Protein AF-A0A7X4EHS6-F1 (afdb_monomer)

Secondary structure (DSSP, 8-state):
-HHHHHHHHHHSTTHIIIIIHHHHHHTS---GGG--HHHHHHHHHHHHT-GGGHHHHHHHHTTT-------HHHHHHHHHHHHH-HHHHHHHHHHHS-S-TT-PPTTHHHHHHHHHHH-GGGGG-HHHHHHHHHHTT-

Sequence (138 aa):
MIWFLGRVGAESDDGWRKFVIPFIREAWPNERRYRTIGTNGAWLWLLCDTGDAFPDVLNAVRKHLGAIDGHRALLDRMKPLGKRFPRQTLDLLDRVVPDEVGVVPYGLSTVLDLLIEVEPALTGDIRYSRLHRLAARE

Structure (mmCIF, N/CA/C/O backbone):
data_AF-A0A7X4EHS6-F1
#
_entry.id   AF-A0A7X4EHS6-F1
#
loop_
_atom_site.group_PDB
_atom_site.id
_atom_site.type_symbol
_atom_site.label_atom_id
_atom_site.label_alt_id
_atom_site.label_comp_id
_atom_site.label_asym_id
_atom_site.label_entity_id
_atom_site.label_seq_id
_atom_site.pdbx_PDB_ins_code
_atom_site.Cartn_x
_atom_site.Cartn_y
_atom_site.Cartn_z
_atom_site.occupancy
_atom_site.B_iso_or_equiv
_atom_site.auth_seq_id
_atom_site.auth_comp_id
_atom_site.auth_asym_id
_atom_site.auth_atom_id
_atom_site.pdbx_PDB_model_num
ATOM 1 N N . MET A 1 1 ? 19.592 2.943 -0.286 1.00 56.09 1 MET A N 1
ATOM 2 C CA . MET A 1 1 ? 19.787 1.575 -0.818 1.00 56.09 1 MET A CA 1
ATOM 3 C C . MET A 1 1 ? 18.547 1.058 -1.551 1.00 56.09 1 MET A C 1
ATOM 5 O O . MET A 1 1 ? 18.687 0.690 -2.704 1.00 56.09 1 MET A O 1
ATOM 9 N N . ILE A 1 2 ? 17.336 1.123 -0.977 1.00 61.19 2 ILE A N 1
ATOM 10 C CA . ILE A 1 2 ? 16.088 0.713 -1.671 1.00 61.19 2 ILE A CA 1
ATOM 11 C C . ILE A 1 2 ? 15.786 1.551 -2.929 1.00 61.19 2 ILE A C 1
ATOM 13 O O . ILE A 1 2 ? 15.296 1.018 -3.915 1.00 61.19 2 ILE A O 1
ATOM 17 N N . TRP A 1 3 ? 16.164 2.832 -2.946 1.00 63.16 3 TRP A N 1
ATOM 18 C CA . TRP A 1 3 ? 15.954 3.722 -4.100 1.00 63.16 3 TRP A CA 1
ATOM 19 C C . TRP A 1 3 ? 16.618 3.225 -5.405 1.00 63.16 3 TRP A C 1
ATOM 21 O O . TRP A 1 3 ? 16.120 3.490 -6.493 1.00 63.16 3 TRP A O 1
ATOM 31 N N . PHE A 1 4 ? 17.702 2.440 -5.311 1.00 70.31 4 PHE A N 1
ATOM 32 C CA . PHE A 1 4 ? 18.337 1.807 -6.477 1.00 70.31 4 PHE A CA 1
ATOM 33 C C . PHE A 1 4 ? 17.438 0.743 -7.125 1.00 70.31 4 PHE A C 1
ATOM 35 O O . PHE A 1 4 ? 17.420 0.630 -8.345 1.00 70.31 4 PHE A O 1
ATOM 42 N N . LEU A 1 5 ? 16.641 0.013 -6.335 1.00 71.44 5 LEU A N 1
ATOM 43 C CA . LEU A 1 5 ? 15.685 -0.963 -6.867 1.00 71.44 5 LEU A CA 1
ATOM 44 C C . LEU A 1 5 ? 14.587 -0.277 -7.683 1.00 71.44 5 LEU A C 1
ATOM 46 O O . LEU A 1 5 ? 14.171 -0.820 -8.699 1.00 71.44 5 LEU A O 1
ATOM 50 N N . GLY A 1 6 ? 14.168 0.926 -7.274 1.00 68.38 6 GLY A N 1
ATOM 51 C CA . GLY A 1 6 ? 13.193 1.722 -8.024 1.00 68.38 6 GLY A CA 1
ATOM 52 C C . GLY A 1 6 ? 13.723 2.115 -9.394 1.00 68.38 6 GLY A C 1
ATOM 53 O O . GLY A 1 6 ? 13.037 1.971 -10.399 1.00 68.38 6 GLY A O 1
ATOM 54 N N . ARG A 1 7 ? 14.999 2.504 -9.440 1.00 73.88 7 ARG A N 1
ATOM 55 C CA . ARG A 1 7 ? 15.696 2.813 -10.684 1.00 73.88 7 ARG A CA 1
ATOM 56 C C . ARG A 1 7 ? 15.839 1.589 -11.596 1.00 73.88 7 ARG A C 1
ATOM 58 O O . ARG A 1 7 ? 15.472 1.672 -12.758 1.00 73.88 7 ARG A O 1
ATOM 65 N N . VAL A 1 8 ? 16.299 0.450 -11.072 1.00 73.94 8 VAL A N 1
ATOM 66 C CA . VAL A 1 8 ? 16.458 -0.796 -11.852 1.00 73.94 8 VAL A CA 1
ATOM 67 C C . VAL A 1 8 ? 15.115 -1.324 -12.363 1.00 73.94 8 VAL A C 1
ATOM 69 O O . VAL A 1 8 ? 15.024 -1.789 -13.497 1.00 73.94 8 VAL A O 1
ATOM 72 N N . GLY A 1 9 ? 14.069 -1.241 -11.540 1.00 73.75 9 GLY A N 1
ATOM 73 C CA . GLY A 1 9 ? 12.718 -1.634 -11.925 1.00 73.75 9 GLY A CA 1
ATOM 74 C C . GLY A 1 9 ? 12.135 -0.755 -13.032 1.00 73.75 9 GLY A C 1
ATOM 75 O O . GLY A 1 9 ? 11.485 -1.279 -13.931 1.00 73.75 9 GLY A O 1
ATOM 76 N N . ALA A 1 10 ? 12.399 0.555 -12.987 1.00 74.38 10 ALA A N 1
ATOM 77 C CA . ALA A 1 10 ? 11.883 1.526 -13.951 1.00 74.38 10 ALA A CA 1
ATOM 78 C C . ALA A 1 10 ? 12.707 1.640 -15.251 1.00 74.38 10 ALA A C 1
ATOM 80 O O . ALA A 1 10 ? 12.138 1.950 -16.292 1.00 74.38 10 ALA A O 1
ATOM 81 N N . GLU A 1 11 ? 14.026 1.412 -15.217 1.00 71.94 11 GLU A N 1
ATOM 82 C CA . GLU A 1 11 ? 14.911 1.565 -16.389 1.00 71.94 11 GLU A CA 1
ATOM 83 C C . GLU A 1 11 ? 14.877 0.362 -17.352 1.00 71.94 11 GLU A C 1
ATOM 85 O O . GLU A 1 11 ? 15.315 0.488 -18.493 1.00 71.94 11 GLU A O 1
ATOM 90 N N . SER A 1 12 ? 14.389 -0.807 -16.921 1.00 65.56 12 SER A N 1
ATOM 91 C CA . SER A 1 12 ? 14.405 -2.042 -17.721 1.00 65.56 12 SER A CA 1
ATOM 92 C C . SER A 1 12 ? 13.003 -2.572 -18.011 1.00 65.56 12 SER A C 1
ATOM 94 O O . SER A 1 12 ? 12.158 -2.624 -17.118 1.00 65.56 12 SER A O 1
ATOM 96 N N . ASP A 1 13 ? 12.779 -3.056 -19.236 1.00 67.06 13 ASP A N 1
ATOM 97 C CA . ASP A 1 13 ? 11.539 -3.743 -19.610 1.00 67.06 13 ASP A CA 1
ATOM 98 C C . ASP A 1 13 ? 11.352 -5.013 -18.756 1.00 67.06 13 ASP A C 1
ATOM 100 O O . ASP A 1 13 ? 12.193 -5.925 -18.753 1.00 67.06 13 ASP A O 1
ATOM 104 N N . ASP A 1 14 ? 10.269 -5.038 -17.973 1.00 71.94 14 ASP A N 1
ATOM 105 C CA . ASP A 1 14 ? 9.979 -6.064 -16.960 1.00 71.94 14 ASP A CA 1
ATOM 106 C C . ASP A 1 14 ? 11.035 -6.155 -15.829 1.00 71.94 14 ASP A C 1
ATOM 108 O O . ASP A 1 14 ? 11.186 -7.179 -15.153 1.00 71.94 14 ASP A O 1
ATOM 112 N N . GLY A 1 15 ? 11.779 -5.067 -15.586 1.00 76.38 15 GLY A N 1
ATOM 113 C CA . GLY A 1 15 ? 12.866 -5.019 -14.603 1.00 76.38 15 GLY A CA 1
ATOM 114 C C . GLY A 1 15 ? 12.418 -5.337 -13.174 1.00 76.38 15 GLY A C 1
ATOM 115 O O . GLY A 1 15 ? 13.143 -5.977 -12.405 1.00 76.38 15 GLY A O 1
ATOM 116 N N . TRP A 1 16 ? 11.179 -4.975 -12.838 1.00 78.25 16 TRP A N 1
ATOM 117 C CA . TRP A 1 16 ? 10.550 -5.325 -11.567 1.00 78.25 16 TRP A CA 1
ATOM 118 C C . TRP A 1 16 ? 10.473 -6.838 -11.348 1.00 78.25 16 TRP A C 1
ATOM 120 O O . TRP A 1 16 ? 10.875 -7.327 -10.290 1.00 78.25 16 TRP A O 1
ATOM 130 N N . ARG A 1 17 ? 10.007 -7.598 -12.345 1.00 77.44 17 ARG A N 1
ATOM 131 C CA . ARG A 1 17 ? 9.851 -9.053 -12.223 1.00 77.44 17 ARG A CA 1
ATOM 132 C C . ARG A 1 17 ? 11.163 -9.804 -12.395 1.00 77.44 17 ARG A C 1
ATOM 134 O O . ARG A 1 17 ? 11.362 -10.810 -11.721 1.00 77.44 17 ARG A O 1
ATOM 141 N N . LYS A 1 18 ? 12.063 -9.312 -13.250 1.00 78.50 18 LYS A N 1
ATOM 142 C CA . LYS A 1 18 ? 13.332 -9.988 -13.568 1.00 78.50 18 LYS A CA 1
ATOM 143 C C . LYS A 1 18 ? 14.443 -9.744 -12.556 1.00 78.50 18 LYS A C 1
ATOM 145 O O . LYS A 1 18 ? 15.249 -10.639 -12.329 1.00 78.50 18 LYS A O 1
ATOM 150 N N . PHE A 1 19 ? 14.503 -8.557 -11.955 1.00 77.44 19 PHE A N 1
ATOM 151 C CA . PHE A 1 19 ? 15.626 -8.177 -11.093 1.00 77.44 19 PHE A CA 1
ATOM 152 C C . PHE A 1 19 ? 15.180 -7.863 -9.671 1.00 77.44 19 PHE A C 1
ATOM 154 O O . PHE A 1 19 ? 15.753 -8.384 -8.716 1.00 77.44 19 PHE A O 1
ATOM 161 N N . VAL A 1 20 ? 14.132 -7.050 -9.514 1.00 77.50 20 VAL A N 1
ATOM 162 C CA . VAL A 1 20 ? 13.731 -6.555 -8.190 1.00 77.50 20 VAL A CA 1
ATOM 163 C C . VAL A 1 20 ? 13.095 -7.663 -7.347 1.00 77.50 20 VAL A C 1
ATOM 165 O O . VAL A 1 20 ? 13.525 -7.889 -6.216 1.00 77.50 20 VAL A O 1
ATOM 168 N N . ILE A 1 21 ? 12.120 -8.402 -7.884 1.00 79.44 21 ILE A N 1
ATOM 169 C CA . ILE A 1 21 ? 11.443 -9.485 -7.152 1.00 79.44 21 ILE A CA 1
ATOM 170 C C . ILE A 1 21 ? 12.411 -10.612 -6.742 1.00 79.44 21 ILE A C 1
ATOM 172 O O . I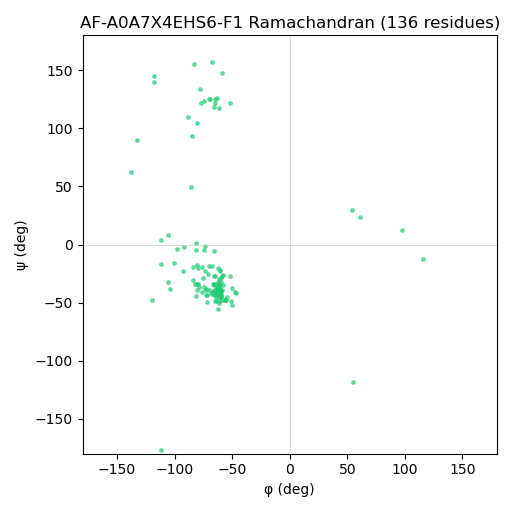LE A 1 21 ? 12.410 -10.961 -5.557 1.00 79.44 21 ILE A O 1
ATOM 176 N N . PRO A 1 22 ? 13.249 -11.178 -7.636 1.00 81.44 22 PRO A N 1
ATOM 177 C CA . PRO A 1 22 ? 14.199 -12.224 -7.258 1.00 81.44 22 PRO A CA 1
ATOM 178 C C . PRO A 1 22 ? 15.177 -11.745 -6.189 1.00 81.44 22 PRO A C 1
ATOM 180 O O . PRO A 1 22 ? 15.358 -12.421 -5.180 1.00 81.44 22 PRO A O 1
ATOM 183 N N . PHE A 1 23 ? 15.702 -10.523 -6.320 1.00 79.12 23 PHE A N 1
ATOM 184 C CA . PHE A 1 23 ? 16.597 -9.943 -5.322 1.00 79.12 23 PHE A CA 1
ATOM 185 C C . PHE A 1 23 ? 15.938 -9.818 -3.938 1.00 79.12 23 PHE A C 1
ATOM 187 O O . PHE A 1 23 ? 16.536 -10.200 -2.932 1.00 79.12 23 PHE A O 1
ATOM 194 N N . ILE A 1 24 ? 14.686 -9.350 -3.871 1.00 76.75 24 ILE A N 1
ATOM 195 C CA . ILE A 1 24 ? 13.927 -9.265 -2.610 1.00 76.75 24 ILE A CA 1
ATOM 196 C C . ILE A 1 24 ? 13.714 -10.655 -1.996 1.00 76.75 24 ILE A C 1
ATOM 198 O O . ILE A 1 24 ? 13.747 -10.828 -0.775 1.00 76.75 24 ILE A O 1
ATOM 202 N N . ARG A 1 25 ? 13.469 -11.667 -2.832 1.00 74.19 25 ARG A N 1
ATOM 203 C CA . ARG A 1 25 ? 13.191 -13.026 -2.361 1.00 74.19 25 ARG A CA 1
ATOM 204 C C . ARG A 1 25 ? 14.446 -13.754 -1.892 1.00 74.19 25 ARG A C 1
ATOM 206 O O . ARG A 1 25 ? 14.358 -14.429 -0.867 1.00 74.19 25 ARG A O 1
ATOM 213 N N . GLU A 1 26 ? 15.551 -13.607 -2.614 1.00 71.25 26 GLU A N 1
ATOM 214 C CA . GLU A 1 26 ? 16.753 -14.439 -2.483 1.00 71.25 26 GLU A CA 1
ATOM 215 C C . GLU A 1 26 ? 17.896 -13.749 -1.734 1.00 71.25 26 GLU A C 1
ATOM 217 O O . GLU A 1 26 ? 18.586 -14.393 -0.949 1.00 71.25 26 GLU A O 1
ATOM 222 N N . ALA A 1 27 ? 18.093 -12.447 -1.949 1.00 67.19 27 ALA A N 1
ATOM 223 C CA . ALA A 1 27 ? 19.283 -11.731 -1.490 1.00 67.19 27 ALA A CA 1
ATOM 224 C C . ALA A 1 27 ? 19.001 -10.706 -0.381 1.00 67.19 27 ALA A C 1
ATOM 226 O O . ALA A 1 27 ? 19.934 -10.267 0.296 1.00 67.19 27 ALA A O 1
ATOM 227 N N . TRP A 1 28 ? 17.741 -10.302 -0.173 1.00 69.00 28 TRP A N 1
ATOM 228 C CA . TRP A 1 28 ? 17.437 -9.291 0.838 1.00 69.00 28 TRP A CA 1
ATOM 229 C C . TRP A 1 28 ? 17.632 -9.838 2.262 1.00 69.00 28 TRP A C 1
ATOM 23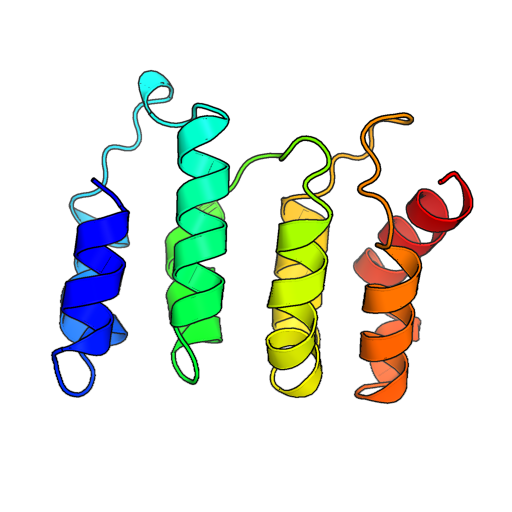1 O O . TRP A 1 28 ? 17.016 -10.846 2.628 1.00 69.00 28 TRP A O 1
ATOM 241 N N . PRO A 1 29 ? 18.447 -9.180 3.109 1.00 61.38 29 PRO A N 1
ATOM 242 C CA . PRO A 1 29 ? 18.750 -9.682 4.441 1.00 61.38 29 PRO A CA 1
ATOM 243 C C . PRO A 1 29 ? 17.491 -9.709 5.319 1.00 61.38 29 PRO A C 1
ATOM 245 O O . PRO A 1 29 ? 16.819 -8.700 5.535 1.00 61.38 29 PRO A O 1
ATOM 248 N N . ASN A 1 30 ? 17.187 -10.884 5.878 1.00 57.28 30 ASN A N 1
ATOM 249 C CA . ASN A 1 30 ? 16.062 -11.095 6.802 1.00 57.28 30 ASN A CA 1
ATOM 250 C C . ASN A 1 30 ? 16.303 -10.523 8.210 1.00 57.28 30 ASN A C 1
ATOM 252 O O . ASN A 1 30 ? 15.408 -10.576 9.063 1.00 57.28 30 ASN A O 1
ATOM 256 N N . GLU A 1 31 ? 17.501 -10.000 8.466 1.00 55.22 31 GLU A N 1
ATOM 257 C CA . GLU A 1 31 ? 17.944 -9.542 9.777 1.00 55.22 31 GLU A CA 1
ATOM 258 C C . GLU A 1 31 ? 17.093 -8.378 10.284 1.00 55.22 31 GLU A C 1
ATOM 260 O O . GLU A 1 31 ? 16.955 -7.335 9.641 1.00 55.22 31 GLU A O 1
ATOM 265 N N . ARG A 1 32 ? 16.546 -8.547 11.496 1.00 51.66 32 ARG A N 1
ATOM 266 C CA . ARG A 1 32 ? 15.687 -7.562 12.174 1.00 51.66 32 ARG A CA 1
ATOM 267 C C . ARG A 1 32 ? 16.310 -6.161 12.246 1.00 51.66 32 ARG A C 1
ATOM 269 O O . ARG A 1 32 ? 15.562 -5.193 12.235 1.00 51.66 32 ARG A O 1
ATOM 276 N N . ARG A 1 33 ? 17.647 -6.042 12.235 1.00 51.62 33 ARG A N 1
ATOM 277 C CA . ARG A 1 33 ? 18.373 -4.757 12.247 1.00 51.62 33 ARG A CA 1
ATOM 278 C C . ARG A 1 33 ? 18.074 -3.848 11.049 1.00 51.62 33 ARG A C 1
ATOM 280 O O . ARG A 1 33 ? 18.250 -2.643 11.163 1.00 51.62 33 ARG A O 1
ATOM 287 N N . TYR A 1 34 ? 17.614 -4.406 9.926 1.00 51.38 34 TYR A N 1
ATOM 288 C CA . TYR A 1 34 ? 17.229 -3.635 8.739 1.00 51.38 34 TYR A CA 1
ATOM 289 C C . TYR A 1 34 ? 15.717 -3.391 8.645 1.00 51.38 34 TYR A C 1
ATOM 291 O O . TYR A 1 34 ? 15.277 -2.649 7.775 1.00 51.38 34 TYR A O 1
ATOM 299 N N . ARG A 1 35 ? 14.903 -3.938 9.559 1.00 53.12 35 ARG A N 1
ATOM 300 C CA . ARG A 1 35 ? 13.469 -3.610 9.691 1.00 53.12 35 ARG A CA 1
ATOM 301 C C . ARG A 1 35 ? 13.275 -2.373 10.568 1.00 53.12 35 ARG A C 1
ATOM 303 O O . ARG A 1 35 ? 12.521 -2.389 11.535 1.00 53.12 35 ARG A O 1
ATOM 310 N N . THR A 1 36 ? 14.019 -1.318 10.274 1.00 56.62 36 THR A N 1
ATOM 311 C CA . THR A 1 36 ? 13.852 -0.014 10.916 1.00 56.62 36 THR A CA 1
ATOM 312 C C . THR A 1 36 ? 12.729 0.766 10.231 1.00 56.62 36 THR A C 1
ATOM 314 O O . THR A 1 36 ? 12.452 0.555 9.049 1.00 56.62 36 THR A O 1
ATOM 317 N N . ILE A 1 37 ? 12.106 1.701 10.956 1.00 51.78 37 ILE A N 1
ATOM 318 C CA . ILE A 1 37 ? 11.022 2.575 10.463 1.00 51.78 37 ILE A CA 1
ATOM 319 C C . ILE A 1 37 ? 11.402 3.260 9.133 1.00 51.78 37 ILE A C 1
ATOM 321 O O . ILE A 1 37 ? 10.593 3.325 8.207 1.00 51.78 37 ILE A O 1
ATOM 325 N N . GLY A 1 38 ? 12.670 3.667 8.975 1.00 56.06 38 GLY A N 1
ATOM 326 C CA . GLY A 1 38 ? 13.182 4.263 7.732 1.00 56.06 38 GLY A CA 1
AT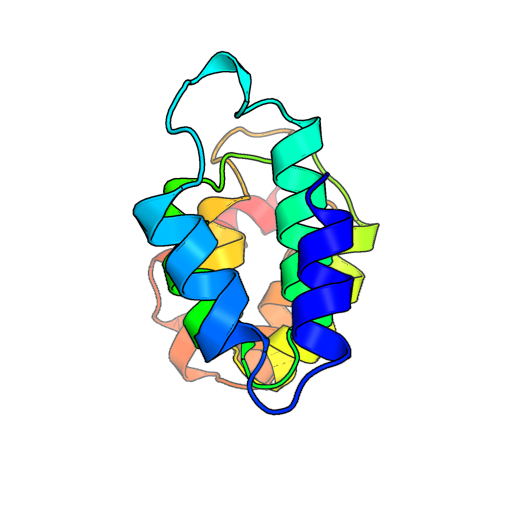OM 327 C C . GLY A 1 38 ? 13.188 3.318 6.519 1.00 56.06 38 GLY A C 1
ATOM 328 O O . GLY A 1 38 ? 13.057 3.767 5.382 1.00 56.06 38 GLY A O 1
ATOM 329 N N . THR A 1 39 ? 13.282 2.006 6.741 1.00 64.25 39 THR A N 1
ATOM 330 C CA . THR A 1 39 ? 13.258 0.996 5.673 1.00 64.25 39 THR A CA 1
ATOM 331 C C . THR A 1 39 ? 11.823 0.712 5.215 1.00 64.25 39 THR A C 1
ATOM 333 O O . THR A 1 39 ? 11.597 0.532 4.020 1.00 64.25 39 THR A O 1
ATOM 336 N N . ASN A 1 40 ? 10.836 0.767 6.121 1.00 68.88 40 ASN A N 1
ATOM 337 C CA . ASN A 1 40 ? 9.414 0.636 5.765 1.00 68.88 40 ASN A CA 1
ATOM 338 C C . ASN A 1 40 ? 8.936 1.775 4.864 1.00 68.88 40 ASN A C 1
ATOM 340 O O . ASN A 1 40 ? 8.295 1.516 3.849 1.00 68.88 40 ASN A O 1
ATOM 344 N N . GLY A 1 41 ? 9.290 3.024 5.189 1.00 71.00 41 GLY A N 1
ATOM 345 C CA . GLY A 1 41 ? 8.963 4.164 4.331 1.00 71.00 41 GLY A CA 1
ATOM 346 C C . GLY A 1 41 ? 9.505 3.970 2.913 1.00 71.00 41 GLY A C 1
ATOM 347 O O . GLY A 1 41 ? 8.762 4.085 1.942 1.00 71.00 41 GLY A O 1
ATOM 348 N N . ALA A 1 42 ? 10.773 3.578 2.780 1.00 75.00 42 ALA A N 1
ATOM 349 C CA . ALA A 1 42 ? 11.395 3.366 1.476 1.00 75.00 42 ALA A CA 1
ATOM 350 C C . ALA A 1 42 ? 10.729 2.252 0.642 1.00 75.00 42 ALA A C 1
ATOM 352 O O . ALA A 1 42 ? 10.619 2.402 -0.574 1.00 75.00 42 ALA A O 1
ATOM 353 N N . TRP A 1 43 ? 10.244 1.170 1.264 1.00 77.94 43 TRP A N 1
ATOM 354 C CA . TRP A 1 43 ? 9.466 0.136 0.566 1.00 77.94 43 TRP A CA 1
ATOM 355 C C . TRP A 1 43 ? 8.152 0.661 -0.000 1.00 77.94 43 TRP A C 1
ATOM 357 O O . TRP A 1 43 ? 7.750 0.284 -1.095 1.00 77.94 43 TRP A O 1
ATOM 367 N N . LEU A 1 44 ? 7.479 1.534 0.735 1.00 78.31 44 LEU A N 1
ATOM 368 C CA . LEU A 1 44 ? 6.189 2.068 0.317 1.00 78.31 44 LEU A CA 1
ATOM 369 C C . LEU A 1 44 ? 6.342 3.096 -0.797 1.00 78.31 44 LEU A C 1
ATOM 371 O O . LEU A 1 44 ? 5.552 3.100 -1.736 1.00 78.31 44 LEU A O 1
ATOM 375 N N . TRP A 1 45 ? 7.403 3.901 -0.736 1.00 78.69 45 TRP A N 1
ATOM 376 C CA . TRP A 1 45 ? 7.809 4.757 -1.847 1.00 78.69 45 TRP A CA 1
ATOM 377 C C . TRP A 1 45 ? 8.132 3.938 -3.099 1.00 78.69 45 TRP A C 1
ATOM 379 O O . TRP A 1 45 ? 7.612 4.249 -4.164 1.00 78.69 45 TRP A O 1
ATOM 389 N N . LEU A 1 46 ? 8.890 2.844 -2.955 1.00 82.25 46 LEU A N 1
ATOM 390 C CA . LEU A 1 46 ? 9.163 1.913 -4.052 1.00 82.25 46 LEU A CA 1
ATOM 391 C C . LEU A 1 46 ? 7.865 1.371 -4.664 1.00 82.25 46 LEU A C 1
ATOM 393 O O . LEU A 1 46 ? 7.707 1.393 -5.877 1.00 82.25 46 LEU A O 1
ATOM 397 N N . LEU A 1 47 ? 6.927 0.914 -3.830 1.00 83.50 47 LEU A N 1
ATOM 398 C CA . LEU A 1 47 ? 5.640 0.381 -4.278 1.00 83.50 47 LEU A CA 1
ATOM 399 C C . LEU A 1 47 ? 4.807 1.425 -5.032 1.00 83.50 47 LEU A C 1
ATOM 401 O O . LEU A 1 47 ? 4.175 1.078 -6.026 1.00 83.50 47 LEU A O 1
ATOM 405 N N . CYS A 1 48 ? 4.843 2.695 -4.629 1.00 80.31 48 CYS A N 1
ATOM 406 C CA . CYS A 1 48 ? 4.172 3.769 -5.370 1.00 80.31 48 CYS A CA 1
ATOM 407 C C . CYS A 1 48 ? 4.718 3.936 -6.799 1.00 80.31 48 CYS A C 1
ATOM 409 O O . CYS A 1 48 ? 3.956 4.292 -7.695 1.00 80.31 48 CYS A O 1
ATOM 411 N N . ASP A 1 49 ? 5.994 3.614 -7.024 1.00 81.00 49 ASP A N 1
ATOM 412 C CA . ASP A 1 49 ? 6.668 3.767 -8.319 1.00 81.00 49 ASP A CA 1
ATOM 413 C C . ASP A 1 49 ? 6.603 2.495 -9.201 1.00 81.00 49 ASP A C 1
ATOM 415 O O . ASP A 1 49 ? 7.071 2.502 -10.337 1.00 81.00 49 ASP A O 1
ATOM 419 N N . THR A 1 50 ? 6.008 1.394 -8.718 1.00 80.62 50 THR A N 1
ATOM 420 C CA . THR A 1 50 ? 5.956 0.107 -9.456 1.00 80.62 50 THR A CA 1
ATOM 421 C C . THR A 1 50 ? 4.949 0.052 -10.605 1.00 80.62 50 THR A C 1
ATOM 423 O O . THR A 1 50 ? 5.067 -0.815 -11.474 1.00 80.62 50 THR A O 1
ATOM 426 N N . GLY A 1 51 ? 3.953 0.942 -10.624 1.00 81.19 51 GLY A N 1
ATOM 427 C CA . GLY A 1 51 ? 2.913 0.961 -11.656 1.00 81.19 51 GLY A CA 1
ATOM 428 C C . GLY A 1 51 ? 2.194 -0.389 -11.793 1.00 81.19 51 GLY A C 1
ATOM 429 O O . GLY A 1 51 ? 1.555 -0.864 -10.858 1.00 81.19 51 GLY A O 1
ATOM 430 N N . ASP A 1 52 ? 2.296 -1.013 -12.965 1.00 82.38 52 ASP A N 1
ATOM 431 C CA . ASP A 1 52 ? 1.591 -2.254 -13.325 1.00 82.38 52 ASP A CA 1
ATOM 432 C C . ASP A 1 52 ? 2.129 -3.483 -12.581 1.00 82.38 52 ASP A C 1
ATOM 434 O O . ASP A 1 52 ? 1.398 -4.450 -12.367 1.00 82.38 52 ASP A O 1
ATOM 438 N N . ALA A 1 53 ? 3.393 -3.437 -12.149 1.00 82.94 53 ALA A N 1
ATOM 439 C CA . ALA A 1 53 ? 4.031 -4.506 -11.386 1.00 82.94 53 ALA A CA 1
ATOM 440 C C . ALA A 1 53 ? 3.680 -4.460 -9.887 1.00 82.94 53 ALA A C 1
ATOM 442 O O . ALA A 1 53 ? 4.168 -5.289 -9.115 1.00 82.94 53 ALA A O 1
ATOM 443 N N . PHE A 1 54 ? 2.838 -3.511 -9.462 1.00 85.19 54 PHE A N 1
ATOM 444 C CA . PHE A 1 54 ? 2.482 -3.307 -8.060 1.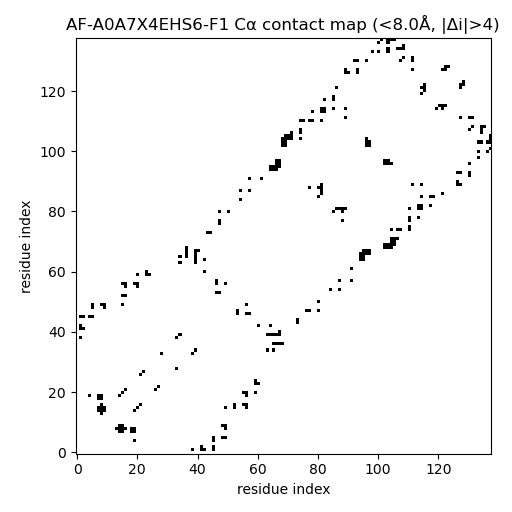00 85.19 54 PHE A CA 1
ATOM 445 C C . PHE A 1 54 ? 2.015 -4.580 -7.340 1.00 85.19 54 PHE A C 1
ATOM 447 O O . PHE A 1 54 ? 2.570 -4.867 -6.278 1.00 85.19 54 PHE A O 1
ATOM 454 N N . PRO A 1 55 ? 1.082 -5.394 -7.877 1.00 86.38 55 PRO A N 1
ATOM 455 C CA . PRO A 1 55 ? 0.638 -6.608 -7.189 1.00 86.38 55 PRO A CA 1
ATOM 456 C C . PRO A 1 55 ? 1.772 -7.614 -6.944 1.00 86.38 55 PRO A C 1
ATOM 458 O O . PRO A 1 55 ? 1.858 -8.211 -5.869 1.00 86.38 55 PRO A O 1
ATOM 461 N N . ASP A 1 56 ? 2.663 -7.777 -7.923 1.00 84.69 56 ASP A N 1
ATOM 462 C CA . ASP A 1 56 ? 3.757 -8.748 -7.862 1.00 84.69 56 ASP A CA 1
ATOM 463 C C . ASP A 1 56 ? 4.839 -8.302 -6.873 1.00 84.69 56 ASP A C 1
ATOM 465 O O . ASP A 1 56 ? 5.319 -9.087 -6.047 1.00 84.69 56 ASP A O 1
ATOM 469 N N . VAL A 1 57 ? 5.195 -7.015 -6.916 1.00 83.94 57 VAL A N 1
ATOM 470 C CA . VAL A 1 57 ? 6.190 -6.430 -6.013 1.00 83.94 57 VAL A CA 1
ATOM 471 C C . VAL A 1 57 ? 5.644 -6.355 -4.590 1.00 83.94 57 VAL A C 1
ATOM 473 O O . VAL A 1 57 ? 6.368 -6.686 -3.650 1.00 83.94 57 VAL A O 1
ATOM 476 N N . LEU A 1 58 ? 4.362 -6.020 -4.410 1.00 85.56 58 LEU A N 1
ATOM 477 C CA . LEU A 1 58 ? 3.702 -6.051 -3.106 1.00 85.56 58 LEU A CA 1
ATOM 478 C C . LEU A 1 58 ? 3.834 -7.433 -2.469 1.00 85.56 58 LEU A C 1
ATOM 480 O O . LEU A 1 58 ? 4.252 -7.526 -1.318 1.00 85.56 58 LEU A O 1
ATOM 484 N N . ASN A 1 59 ? 3.561 -8.504 -3.217 1.00 85.69 59 ASN A N 1
ATOM 485 C CA . ASN A 1 59 ? 3.672 -9.867 -2.704 1.00 85.69 59 ASN A CA 1
ATOM 486 C C . ASN A 1 59 ? 5.106 -10.215 -2.254 1.00 85.69 59 ASN A C 1
ATOM 488 O O . ASN A 1 59 ? 5.302 -10.847 -1.215 1.00 85.69 59 ASN A O 1
ATOM 492 N N . ALA A 1 60 ? 6.124 -9.755 -2.991 1.00 83.00 60 ALA A N 1
ATOM 493 C CA . ALA A 1 60 ? 7.527 -9.967 -2.632 1.00 83.00 60 ALA A CA 1
ATOM 494 C C . ALA A 1 60 ? 7.943 -9.184 -1.372 1.00 83.00 60 ALA A C 1
ATOM 496 O O . ALA A 1 60 ? 8.649 -9.712 -0.507 1.00 83.00 60 ALA A O 1
ATOM 497 N N . VAL A 1 61 ? 7.487 -7.934 -1.253 1.00 80.88 61 VAL A N 1
ATOM 498 C CA . VAL A 1 61 ? 7.859 -7.015 -0.166 1.00 80.88 61 VAL A CA 1
ATOM 499 C C . VAL A 1 61 ? 7.005 -7.226 1.089 1.00 80.88 61 VAL A C 1
ATOM 501 O O . VAL A 1 61 ? 7.441 -6.884 2.188 1.00 80.88 61 VAL A O 1
ATOM 504 N N . ARG A 1 62 ? 5.833 -7.865 0.980 1.00 79.31 62 ARG A N 1
ATOM 505 C CA . ARG A 1 62 ? 4.851 -8.073 2.064 1.00 79.31 62 ARG A CA 1
ATOM 506 C C . ARG A 1 62 ? 5.460 -8.569 3.376 1.00 79.31 62 ARG A C 1
ATOM 508 O O . ARG A 1 62 ? 5.102 -8.086 4.448 1.00 79.31 62 ARG A O 1
ATOM 515 N N . LYS A 1 63 ? 6.411 -9.509 3.302 1.00 76.75 63 LYS A N 1
ATOM 516 C CA . LYS A 1 63 ? 7.100 -10.097 4.471 1.00 76.75 63 LYS A CA 1
ATOM 517 C C . LYS A 1 63 ? 8.051 -9.127 5.190 1.00 76.75 63 LYS A C 1
ATOM 519 O O . LYS A 1 63 ? 8.423 -9.367 6.339 1.00 76.75 63 LYS A O 1
ATOM 524 N N . HIS A 1 64 ? 8.452 -8.054 4.515 1.00 73.50 64 HIS A N 1
ATOM 525 C CA . HIS A 1 64 ? 9.373 -7.034 5.012 1.00 73.50 64 HIS A CA 1
ATOM 526 C C . HIS A 1 64 ? 8.666 -5.766 5.490 1.00 73.50 64 HIS A C 1
ATOM 528 O O . HIS A 1 64 ? 9.279 -5.003 6.232 1.00 73.50 64 HIS A O 1
ATOM 534 N N . LEU A 1 65 ? 7.396 -5.567 5.121 1.00 74.44 65 LEU A N 1
ATOM 535 C CA . LEU A 1 65 ? 6.585 -4.456 5.610 1.00 74.44 65 LEU A CA 1
ATOM 536 C C . LEU A 1 65 ? 6.268 -4.634 7.101 1.00 74.44 65 LEU A C 1
ATOM 538 O O . LEU A 1 65 ? 5.731 -5.667 7.530 1.00 74.44 65 LEU A O 1
ATOM 542 N N . GLY A 1 66 ? 6.606 -3.614 7.884 1.00 70.50 66 GLY A N 1
ATOM 543 C CA . GLY A 1 66 ? 6.100 -3.408 9.238 1.00 70.50 66 GLY A CA 1
ATOM 544 C C . GLY A 1 66 ? 5.187 -2.184 9.321 1.00 70.50 66 GLY A C 1
ATOM 545 O O . GLY A 1 66 ? 4.932 -1.521 8.315 1.00 70.50 66 GLY A O 1
ATOM 546 N N . ALA A 1 67 ? 4.733 -1.886 10.538 1.00 70.69 67 ALA A N 1
ATOM 547 C CA . ALA A 1 67 ? 3.943 -0.693 10.813 1.00 70.69 67 ALA A CA 1
ATOM 548 C C . ALA A 1 67 ? 4.713 0.584 10.433 1.00 70.69 67 ALA A C 1
ATOM 550 O O . ALA A 1 67 ? 5.950 0.630 10.519 1.00 70.69 67 ALA A O 1
ATOM 551 N N . ILE A 1 68 ? 3.976 1.605 10.001 1.00 66.69 68 ILE A N 1
ATOM 552 C CA . ILE A 1 68 ? 4.503 2.951 9.777 1.00 66.69 68 ILE A CA 1
ATOM 553 C C . ILE A 1 68 ? 3.811 3.946 10.696 1.00 66.69 68 ILE A C 1
ATOM 555 O O . ILE A 1 68 ? 2.607 3.857 10.919 1.00 66.69 68 ILE A O 1
ATOM 559 N N . ASP A 1 69 ? 4.561 4.945 11.143 1.00 61.81 69 ASP A N 1
ATOM 560 C CA . ASP A 1 69 ? 3.984 6.103 11.812 1.00 61.81 69 ASP A CA 1
ATOM 561 C C . ASP A 1 69 ? 3.444 7.077 10.761 1.00 61.81 69 ASP A C 1
ATOM 563 O O . ASP A 1 69 ? 4.216 7.748 10.088 1.00 61.81 69 ASP A O 1
ATOM 567 N N . GLY A 1 70 ? 2.127 7.142 10.568 1.00 57.78 70 GLY A N 1
ATOM 568 C CA . GLY A 1 70 ? 1.429 8.398 10.250 1.00 57.78 70 GLY A CA 1
ATOM 569 C C . GLY A 1 70 ? 1.864 9.272 9.053 1.00 57.78 70 GLY A C 1
ATOM 570 O O . GLY A 1 70 ? 1.683 10.486 9.121 1.00 57.78 70 GLY A O 1
ATOM 571 N N . HIS A 1 71 ? 2.418 8.754 7.949 1.00 65.25 71 HIS A N 1
ATOM 572 C CA . HIS A 1 71 ? 2.830 9.623 6.827 1.00 65.25 71 HIS A CA 1
ATOM 573 C C . HIS A 1 71 ? 1.666 9.922 5.860 1.00 65.25 71 HIS A C 1
ATOM 575 O O . HIS A 1 71 ? 1.468 9.204 4.884 1.00 65.25 71 HIS A O 1
ATOM 581 N N . ARG A 1 72 ? 0.940 11.033 6.050 1.00 68.38 72 ARG A N 1
ATOM 582 C CA . ARG A 1 72 ? -0.119 11.510 5.123 1.00 68.38 72 ARG A CA 1
ATOM 583 C C . ARG A 1 72 ? 0.308 11.522 3.644 1.00 68.38 72 ARG A C 1
ATOM 585 O O . ARG A 1 72 ? -0.446 11.098 2.773 1.00 68.38 72 ARG A O 1
ATOM 592 N N . ALA A 1 73 ? 1.543 11.946 3.361 1.00 70.81 73 ALA A N 1
ATOM 593 C CA . ALA A 1 73 ? 2.091 12.009 2.000 1.00 70.81 73 ALA A CA 1
ATOM 594 C C . ALA A 1 73 ? 2.088 10.652 1.269 1.00 70.81 73 ALA A C 1
ATOM 596 O O . ALA A 1 73 ? 2.057 10.592 0.042 1.00 70.81 73 ALA A O 1
ATOM 597 N N . LEU A 1 74 ? 2.125 9.559 2.026 1.00 73.69 74 LEU A N 1
ATOM 598 C CA . LEU A 1 74 ? 2.144 8.200 1.510 1.00 73.69 74 LEU A CA 1
ATOM 599 C C . LEU A 1 74 ? 0.742 7.724 1.126 1.00 73.69 74 LEU A C 1
ATOM 601 O O . LEU A 1 74 ? 0.578 7.128 0.066 1.00 73.69 74 LEU A O 1
ATOM 605 N N . LEU A 1 75 ? -0.275 8.070 1.921 1.00 78.25 75 LEU A N 1
ATOM 606 C CA . LEU A 1 75 ? -1.676 7.811 1.581 1.00 78.25 75 LEU A CA 1
ATOM 607 C C . LEU A 1 75 ? -2.081 8.526 0.288 1.00 78.25 75 LEU A C 1
ATOM 609 O O . LEU A 1 75 ? -2.707 7.921 -0.582 1.00 78.25 75 LEU A O 1
ATOM 613 N N . ASP A 1 76 ? -1.657 9.780 0.112 1.00 81.00 76 ASP A N 1
ATOM 614 C CA . ASP A 1 76 ? -1.920 10.528 -1.121 1.00 81.00 76 ASP A CA 1
ATOM 615 C C . ASP A 1 76 ? -1.293 9.860 -2.354 1.00 81.00 76 ASP A C 1
ATOM 617 O O . ASP A 1 76 ? -1.921 9.807 -3.414 1.00 81.00 76 ASP A O 1
ATOM 621 N N . ARG A 1 77 ? -0.097 9.273 -2.215 1.00 80.31 77 ARG A N 1
ATOM 622 C CA . ARG A 1 77 ? 0.547 8.505 -3.292 1.00 80.31 77 ARG A CA 1
ATOM 623 C C . ARG A 1 77 ? -0.087 7.142 -3.550 1.00 80.31 77 ARG A C 1
ATOM 625 O O . ARG A 1 77 ? 0.021 6.631 -4.661 1.00 80.31 77 ARG A O 1
ATOM 632 N N . MET A 1 78 ? -0.789 6.574 -2.573 1.00 82.25 78 MET A N 1
ATOM 633 C CA . MET A 1 78 ? -1.519 5.316 -2.740 1.00 82.25 78 MET A CA 1
ATOM 634 C C . MET A 1 78 ? -2.864 5.480 -3.446 1.00 82.25 78 MET A C 1
ATOM 636 O O . MET A 1 78 ? -3.352 4.508 -4.013 1.00 82.25 78 MET A O 1
ATOM 640 N N . LYS A 1 79 ? -3.454 6.681 -3.480 1.00 84.00 79 LYS A N 1
ATOM 641 C CA . LYS A 1 79 ? -4.721 6.948 -4.191 1.00 84.00 79 LYS A CA 1
ATOM 642 C C . LYS A 1 79 ? -4.740 6.442 -5.645 1.00 84.00 79 LYS A C 1
ATOM 644 O O . LYS A 1 79 ? -5.670 5.714 -5.989 1.00 84.00 79 LYS A O 1
ATOM 649 N N . PRO A 1 80 ? -3.760 6.758 -6.518 1.00 86.12 80 PRO A N 1
ATOM 650 C CA . PRO A 1 80 ? -3.746 6.228 -7.885 1.00 86.12 80 PRO A CA 1
ATOM 651 C C . PRO A 1 80 ? -3.624 4.698 -7.939 1.00 86.12 80 PRO A C 1
ATOM 653 O O . PRO A 1 80 ? -4.234 4.079 -8.809 1.00 86.12 80 PRO A O 1
ATOM 656 N N . LEU A 1 81 ? -2.901 4.080 -6.997 1.00 85.00 81 LEU A N 1
ATOM 657 C CA . LEU A 1 81 ? -2.829 2.621 -6.888 1.00 85.00 81 LEU A CA 1
ATOM 658 C C . LEU A 1 81 ? -4.172 2.028 -6.460 1.00 85.00 81 LEU A C 1
ATOM 660 O O . LEU A 1 81 ? -4.612 1.062 -7.069 1.00 85.00 81 LEU A O 1
ATOM 664 N N . GLY A 1 82 ? -4.862 2.641 -5.497 1.00 84.62 82 GLY A N 1
ATOM 665 C CA . GLY A 1 82 ? -6.184 2.208 -5.039 1.00 84.62 82 GLY A CA 1
ATOM 666 C C . GLY A 1 82 ? -7.244 2.255 -6.138 1.00 84.62 82 GLY A C 1
ATOM 667 O O . GLY A 1 82 ? -8.080 1.363 -6.212 1.00 84.62 82 GLY A O 1
ATOM 668 N N . LYS A 1 83 ? -7.156 3.224 -7.060 1.00 87.12 83 LYS A N 1
ATOM 669 C CA . LYS A 1 83 ? -8.034 3.276 -8.242 1.00 87.12 83 LYS A CA 1
ATOM 670 C C . LYS A 1 83 ? -7.830 2.117 -9.214 1.00 87.12 83 LYS A C 1
ATOM 672 O O . LYS A 1 83 ? -8.739 1.790 -9.966 1.00 87.12 83 LYS A O 1
ATOM 677 N N . ARG A 1 84 ? -6.631 1.536 -9.245 1.00 88.06 84 ARG A N 1
ATOM 678 C CA . ARG A 1 84 ? -6.243 0.527 -10.239 1.00 88.06 84 ARG A CA 1
ATOM 679 C C . ARG A 1 84 ? -6.185 -0.888 -9.664 1.00 88.06 84 ARG A C 1
ATOM 681 O O . ARG A 1 84 ? -6.478 -1.847 -10.369 1.00 88.06 84 ARG A O 1
ATOM 688 N N . PHE A 1 85 ? -5.830 -1.005 -8.389 1.00 88.44 85 PHE A N 1
ATOM 689 C CA . PHE A 1 85 ? -5.609 -2.246 -7.650 1.00 88.44 85 PHE A CA 1
ATOM 690 C C . PHE A 1 85 ? -6.215 -2.158 -6.236 1.00 88.44 85 PHE A C 1
ATOM 692 O O . PHE A 1 85 ? -5.490 -2.245 -5.238 1.00 88.44 85 PHE A O 1
ATOM 699 N N . PRO A 1 86 ? -7.545 -1.989 -6.116 1.00 89.00 86 PRO A N 1
ATOM 700 C CA . PRO A 1 86 ? -8.186 -1.659 -4.843 1.00 89.00 86 PRO A CA 1
ATOM 701 C C . PRO A 1 86 ? -7.962 -2.725 -3.759 1.00 89.00 86 PRO A C 1
ATOM 703 O O . PRO A 1 86 ? -7.675 -2.407 -2.604 1.00 89.00 86 PRO A O 1
ATOM 706 N N . ARG A 1 87 ? -7.989 -4.009 -4.131 1.00 89.25 87 ARG A N 1
ATOM 707 C CA . ARG A 1 87 ? -7.770 -5.138 -3.207 1.00 89.25 87 ARG A CA 1
ATOM 708 C C . ARG A 1 87 ? -6.342 -5.194 -2.665 1.00 89.25 87 ARG A C 1
ATOM 710 O O . ARG A 1 87 ? -6.132 -5.501 -1.494 1.00 89.25 87 ARG A O 1
ATOM 717 N N . GLN A 1 88 ? -5.359 -4.921 -3.518 1.00 90.12 88 GLN A N 1
ATOM 718 C CA . GLN A 1 88 ? -3.942 -4.928 -3.164 1.00 90.12 88 GLN A CA 1
ATOM 719 C C . GLN A 1 88 ? -3.594 -3.709 -2.308 1.00 90.12 88 GLN A C 1
ATOM 721 O O . GLN A 1 88 ? -2.857 -3.833 -1.334 1.00 90.12 88 GLN A O 1
ATOM 726 N N . THR A 1 89 ? -4.166 -2.544 -2.621 1.00 89.62 89 THR A N 1
ATOM 727 C CA . THR A 1 89 ? -4.039 -1.352 -1.777 1.00 89.62 89 THR A CA 1
ATOM 728 C C . THR A 1 89 ? -4.663 -1.580 -0.402 1.00 89.62 89 THR A C 1
ATOM 730 O O . THR A 1 89 ? -4.054 -1.199 0.594 1.00 89.62 89 THR A O 1
ATOM 733 N N . LEU A 1 90 ? -5.807 -2.269 -0.312 1.00 89.31 90 LEU A N 1
ATOM 734 C CA . LEU A 1 90 ? -6.393 -2.644 0.977 1.00 89.31 90 LEU A CA 1
ATOM 735 C C . LEU A 1 90 ? -5.477 -3.578 1.791 1.00 89.31 90 LEU A C 1
ATOM 737 O O . LEU A 1 90 ? -5.289 -3.342 2.981 1.00 89.31 90 LEU A O 1
ATOM 741 N N . ASP A 1 91 ? -4.874 -4.601 1.167 1.00 88.81 91 ASP A N 1
ATOM 742 C CA . ASP A 1 91 ? -3.910 -5.494 1.846 1.00 88.81 91 ASP A CA 1
ATOM 743 C C . ASP A 1 91 ? -2.683 -4.727 2.356 1.00 88.81 91 ASP A C 1
ATOM 745 O O . ASP A 1 91 ? -2.186 -4.979 3.454 1.00 88.81 91 ASP A O 1
ATOM 749 N N . LEU A 1 92 ? -2.215 -3.755 1.570 1.00 86.94 92 LEU A N 1
ATOM 750 C CA . LEU A 1 92 ? -1.105 -2.896 1.950 1.00 86.94 92 LEU A CA 1
ATOM 751 C C . LEU A 1 92 ? -1.453 -2.032 3.166 1.00 86.94 92 LEU A C 1
ATOM 753 O O . LEU A 1 92 ? -0.683 -2.011 4.125 1.00 86.94 92 LEU A O 1
ATOM 757 N N . LEU A 1 93 ? -2.611 -1.363 3.148 1.00 85.56 93 LEU A N 1
ATOM 758 C CA . LEU A 1 93 ? -3.085 -0.533 4.259 1.00 85.56 93 LEU A CA 1
ATOM 759 C C . LEU A 1 93 ? -3.270 -1.353 5.538 1.00 85.56 93 LEU A C 1
ATOM 761 O O . LEU A 1 93 ? -2.786 -0.947 6.591 1.00 85.56 93 LEU A O 1
ATOM 765 N N . ASP A 1 94 ? -3.889 -2.530 5.440 1.00 86.25 94 ASP A N 1
ATOM 766 C CA . ASP A 1 94 ? -4.102 -3.428 6.579 1.00 86.25 94 ASP A CA 1
ATOM 767 C C . ASP A 1 94 ? -2.782 -3.818 7.256 1.00 86.25 94 ASP A C 1
ATOM 769 O O . ASP A 1 94 ? -2.708 -3.919 8.482 1.00 86.25 94 ASP A O 1
ATOM 773 N N . ARG A 1 95 ? -1.717 -3.968 6.458 1.00 83.38 95 ARG A N 1
ATOM 774 C CA . ARG A 1 95 ? -0.394 -4.364 6.935 1.00 83.38 95 ARG A CA 1
ATOM 775 C C . ARG A 1 95 ? 0.405 -3.230 7.571 1.00 83.38 95 ARG A C 1
ATOM 777 O O . ARG A 1 95 ? 1.175 -3.492 8.497 1.00 83.38 95 ARG A O 1
ATOM 784 N N . VAL A 1 96 ? 0.290 -2.015 7.038 1.00 79.81 96 VAL A N 1
ATOM 785 C CA . VAL A 1 96 ? 1.110 -0.869 7.466 1.00 79.81 96 VAL A CA 1
ATOM 786 C C . VAL A 1 96 ? 0.447 -0.035 8.556 1.00 79.81 96 VAL A C 1
ATOM 788 O O . VAL A 1 96 ? 1.165 0.637 9.294 1.00 79.81 96 VAL A O 1
ATOM 791 N N . VAL A 1 97 ? -0.885 -0.088 8.677 1.00 80.06 97 VAL A N 1
ATOM 792 C CA . VAL A 1 97 ? -1.642 0.613 9.721 1.00 80.06 97 VAL A CA 1
ATOM 793 C C . VAL A 1 97 ? -1.746 -0.288 10.963 1.00 80.06 97 VAL A C 1
ATOM 795 O O . VAL A 1 97 ? -2.438 -1.316 10.925 1.00 80.06 97 VAL A O 1
ATOM 798 N N . PRO A 1 98 ? -1.059 0.053 12.070 1.00 74.88 98 PRO A N 1
ATOM 799 C CA . PRO A 1 98 ? -1.178 -0.697 13.318 1.00 74.88 98 PRO A CA 1
ATOM 800 C C . PRO A 1 98 ? -2.579 -0.537 13.937 1.00 74.88 98 PRO A C 1
ATOM 802 O O . PRO A 1 98 ? -3.269 0.446 13.687 1.00 74.88 98 PRO A O 1
ATOM 805 N N . ASP A 1 99 ? -2.990 -1.489 14.785 1.00 71.56 99 ASP A N 1
ATOM 806 C CA . ASP A 1 99 ? -4.242 -1.403 15.573 1.00 71.56 99 ASP A CA 1
ATOM 807 C C . ASP A 1 99 ? -4.159 -0.413 16.751 1.00 71.56 99 ASP A C 1
ATOM 809 O O . ASP A 1 99 ? -5.119 -0.246 17.507 1.00 71.56 99 ASP A O 1
ATOM 813 N N . GLU A 1 100 ? -3.006 0.224 16.948 1.00 68.06 100 GLU A N 1
ATOM 814 C CA . GLU A 1 100 ? -2.755 1.103 18.083 1.00 68.06 100 GLU A CA 1
ATOM 815 C C . GLU A 1 100 ? -3.426 2.468 17.887 1.00 68.06 100 GLU A C 1
ATOM 817 O O . GLU A 1 100 ? -3.180 3.204 16.927 1.00 68.06 100 GLU A O 1
ATOM 822 N N . VAL A 1 101 ? -4.299 2.805 18.837 1.00 54.16 101 VAL A N 1
ATOM 823 C CA . VAL A 1 101 ? -5.046 4.065 18.868 1.00 54.16 101 VAL A CA 1
ATOM 824 C C . VAL A 1 101 ? -4.060 5.223 19.062 1.00 54.16 101 VAL A C 1
ATOM 826 O O . VAL A 1 101 ? -3.370 5.277 20.075 1.00 54.16 101 VAL A O 1
ATOM 829 N N . GLY A 1 102 ? -3.997 6.139 18.090 1.00 60.31 102 GLY A N 1
ATOM 830 C CA . GLY A 1 102 ? -3.097 7.304 18.089 1.00 60.31 102 GLY A CA 1
ATOM 831 C C . GLY A 1 102 ? -2.039 7.307 16.979 1.00 60.31 102 GLY A C 1
ATOM 832 O O . GLY A 1 102 ? -1.442 8.347 16.721 1.00 60.31 102 GLY A O 1
ATOM 833 N N . VAL A 1 103 ? -1.848 6.180 16.283 1.00 65.56 103 VAL A N 1
ATOM 834 C CA . VAL A 1 103 ? -0.929 6.055 15.128 1.00 65.56 103 VAL A CA 1
ATOM 835 C C . VAL A 1 103 ? -1.703 5.988 13.799 1.00 65.56 103 VAL A C 1
ATOM 837 O O . VAL A 1 103 ? -1.137 5.745 12.732 1.00 65.56 103 VAL A O 1
ATOM 840 N N . VAL A 1 104 ? -3.021 6.221 13.839 1.00 69.19 104 VAL A N 1
ATOM 841 C CA . VAL A 1 104 ? -3.872 6.184 12.644 1.00 69.19 104 VAL A CA 1
ATOM 842 C C . VAL A 1 104 ? -3.448 7.312 11.691 1.00 69.19 104 VAL A C 1
ATOM 844 O O . VAL A 1 104 ? -3.409 8.477 12.093 1.00 69.19 104 VAL A O 1
ATOM 847 N N . PRO A 1 105 ? -3.061 6.991 10.444 1.00 71.06 105 PRO A N 1
ATOM 848 C CA . PRO A 1 105 ? -2.527 7.985 9.529 1.00 71.06 105 PRO A CA 1
ATOM 849 C C . PRO A 1 105 ? -3.638 8.881 8.984 1.00 71.06 105 PRO A C 1
ATOM 851 O O . PRO A 1 105 ? -4.542 8.388 8.319 1.00 71.06 105 PRO A O 1
ATOM 854 N N . TYR A 1 106 ? -3.492 10.194 9.186 1.00 73.69 106 TYR A N 1
ATOM 855 C CA . TYR A 1 106 ? -4.461 11.200 8.746 1.00 73.69 106 TYR A CA 1
ATOM 856 C C . TYR A 1 106 ? -4.816 11.073 7.257 1.00 73.69 106 TYR A C 1
ATOM 858 O O . TYR A 1 106 ? -3.947 11.219 6.387 1.00 73.69 106 TYR A O 1
ATOM 866 N N . GLY A 1 107 ? -6.103 10.883 6.969 1.00 78.81 107 GLY A N 1
ATOM 867 C CA . GLY A 1 107 ? -6.636 10.716 5.616 1.00 78.81 107 GLY A CA 1
ATOM 868 C C . GLY A 1 107 ? -6.842 9.257 5.214 1.00 78.81 107 GLY A C 1
ATOM 869 O O . GLY A 1 107 ? -7.064 8.984 4.029 1.00 78.81 107 GLY A O 1
ATOM 870 N N . LEU A 1 108 ? -6.777 8.325 6.173 1.00 83.25 108 LEU A N 1
ATOM 871 C CA . LEU A 1 108 ? -7.080 6.917 5.939 1.00 83.25 108 LEU A CA 1
ATOM 872 C C . LEU A 1 108 ? -8.532 6.751 5.479 1.00 83.25 108 LEU A C 1
ATOM 874 O O . LEU A 1 108 ? -8.755 6.045 4.494 1.00 83.25 108 LEU A O 1
ATOM 878 N N . SER A 1 109 ? -9.491 7.455 6.097 1.00 85.38 109 SER A N 1
ATOM 879 C CA . SER A 1 109 ? -10.900 7.413 5.664 1.00 85.38 109 SER A CA 1
ATOM 880 C C . SER A 1 109 ? -11.067 7.760 4.181 1.00 85.38 109 SER A C 1
ATOM 882 O O . SER A 1 109 ? -11.684 7.007 3.439 1.00 85.38 109 SER A O 1
ATOM 884 N N . THR A 1 110 ? -10.396 8.812 3.701 1.00 87.06 110 THR A N 1
ATOM 885 C CA . THR A 1 110 ? -10.486 9.256 2.301 1.00 87.06 110 THR A CA 1
ATOM 886 C C . THR A 1 110 ? -9.973 8.203 1.321 1.00 87.06 110 THR A C 1
ATOM 888 O O . THR A 1 110 ? -10.507 8.061 0.223 1.00 87.06 110 THR A O 1
ATOM 891 N N . VAL A 1 111 ? -8.913 7.472 1.682 1.00 86.56 111 VAL A N 1
ATOM 892 C CA . VAL A 1 111 ? -8.418 6.378 0.836 1.00 86.56 111 VAL A CA 1
ATOM 893 C C . VAL A 1 111 ? -9.376 5.189 0.894 1.00 86.56 111 VAL A C 1
ATOM 895 O O . VAL A 1 111 ? -9.624 4.580 -0.138 1.00 86.56 111 VAL A O 1
ATOM 898 N N . LEU A 1 112 ? -9.951 4.873 2.055 1.00 87.25 112 LEU A N 1
ATOM 899 C CA . LEU A 1 112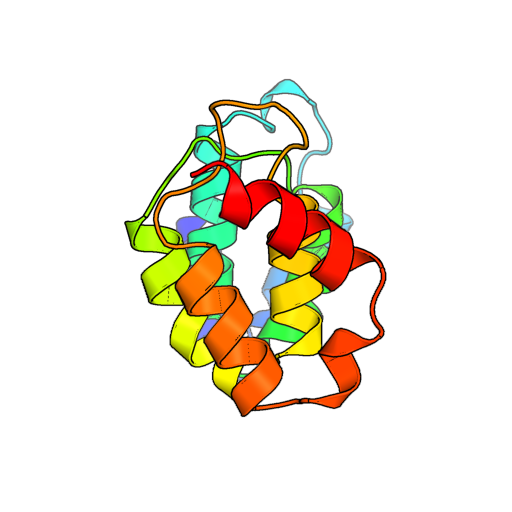 ? -10.942 3.801 2.190 1.00 87.25 112 LEU A CA 1
ATOM 900 C C . LEU A 1 112 ? -12.222 4.087 1.393 1.00 87.25 112 LEU A C 1
ATOM 902 O O . LEU A 1 112 ? -12.712 3.188 0.711 1.00 87.25 112 LEU A O 1
ATOM 906 N N . ASP A 1 113 ? -12.719 5.322 1.426 1.00 89.81 113 ASP A N 1
ATOM 907 C CA . ASP A 1 113 ? -13.881 5.767 0.650 1.00 89.81 113 ASP A CA 1
ATOM 908 C C . ASP A 1 113 ? -13.626 5.629 -0.854 1.00 89.81 113 ASP A C 1
ATOM 910 O O . ASP A 1 113 ? -14.439 5.080 -1.593 1.00 89.81 113 ASP A O 1
ATOM 914 N N . LEU A 1 114 ? -12.434 6.025 -1.305 1.00 90.75 114 LEU A N 1
ATOM 915 C CA . LEU A 1 114 ? -12.005 5.832 -2.687 1.00 90.75 114 LEU A CA 1
ATOM 916 C C . LEU A 1 114 ? -11.991 4.344 -3.088 1.00 90.75 114 LEU A C 1
ATOM 918 O O . LEU A 1 114 ? -12.358 3.996 -4.209 1.00 90.75 114 LEU A O 1
ATOM 922 N N . LEU A 1 115 ? -11.552 3.453 -2.194 1.00 89.94 115 LEU A N 1
ATOM 923 C CA . LEU A 1 115 ? -11.494 2.018 -2.482 1.00 89.94 115 LEU A CA 1
ATOM 924 C C . LEU A 1 115 ? -12.887 1.410 -2.673 1.00 89.94 115 LEU A C 1
ATOM 926 O O . LEU A 1 115 ? -13.051 0.596 -3.579 1.00 89.94 115 LEU A O 1
ATOM 930 N N . ILE A 1 116 ? -13.878 1.806 -1.868 1.00 90.88 116 ILE A N 1
ATOM 931 C CA . ILE A 1 116 ? -15.261 1.321 -2.026 1.00 90.88 116 ILE A CA 1
ATOM 932 C C . ILE A 1 116 ? -15.981 1.968 -3.207 1.00 90.88 116 ILE A C 1
ATOM 934 O O . ILE A 1 116 ? -16.840 1.326 -3.803 1.00 90.88 116 ILE A O 1
ATOM 938 N N . GLU A 1 117 ? -15.627 3.202 -3.574 1.00 91.56 117 GLU A N 1
ATOM 939 C CA . GLU A 1 117 ? -16.143 3.852 -4.782 1.00 91.56 117 GLU A CA 1
ATOM 940 C C . GLU A 1 117 ? -15.734 3.060 -6.033 1.00 91.56 117 GLU A C 1
ATOM 942 O O . GLU A 1 117 ? -16.533 2.862 -6.946 1.00 91.56 117 GLU A O 1
ATOM 947 N N . VAL A 1 118 ? -14.495 2.561 -6.048 1.00 92.00 118 VAL A N 1
ATOM 948 C CA . VAL A 1 118 ? -13.935 1.789 -7.165 1.00 92.00 118 VAL A CA 1
ATOM 949 C C . VAL A 1 118 ? -14.367 0.323 -7.117 1.00 92.00 118 VAL A C 1
ATOM 951 O O . VAL A 1 118 ? -14.739 -0.240 -8.145 1.00 92.00 118 VAL A O 1
ATOM 954 N N . GLU A 1 119 ? -14.326 -0.310 -5.943 1.00 91.31 119 GLU A N 1
ATOM 955 C CA . GLU A 1 119 ? -14.777 -1.687 -5.751 1.00 91.31 119 GLU A CA 1
ATOM 956 C C . GLU A 1 119 ? -15.689 -1.826 -4.515 1.00 91.31 119 GLU A C 1
ATOM 958 O O . GLU A 1 119 ? -15.226 -2.163 -3.420 1.00 91.31 119 GLU A O 1
ATOM 963 N N . PRO A 1 120 ? -17.016 -1.671 -4.698 1.00 89.50 120 PRO A N 1
ATOM 964 C CA . PRO A 1 120 ? -18.001 -1.752 -3.614 1.00 89.50 120 PRO A CA 1
ATOM 965 C C . PRO A 1 120 ? -18.026 -3.103 -2.887 1.00 89.50 120 PRO A C 1
ATOM 967 O O . PRO A 1 120 ? -18.454 -3.200 -1.740 1.00 89.50 120 PRO A O 1
ATOM 970 N N . ALA A 1 121 ? -17.542 -4.171 -3.529 1.00 89.12 121 ALA A N 1
ATOM 971 C CA . ALA A 1 121 ? -17.431 -5.489 -2.909 1.00 89.12 121 ALA A CA 1
ATOM 972 C C . ALA A 1 121 ? -16.484 -5.502 -1.690 1.00 89.12 121 ALA A C 1
ATOM 974 O O . ALA A 1 121 ? -16.600 -6.386 -0.839 1.00 89.12 121 ALA A O 1
ATOM 975 N N . LEU A 1 122 ? -15.581 -4.519 -1.568 1.00 87.25 122 LEU A N 1
ATOM 976 C CA . LEU A 1 122 ? -14.673 -4.393 -0.426 1.00 87.25 122 LEU A CA 1
ATOM 977 C C . LEU A 1 122 ? -15.382 -4.062 0.891 1.00 87.25 122 LEU A C 1
ATOM 979 O O . LEU A 1 122 ? -14.816 -4.329 1.948 1.00 87.25 122 LEU A O 1
ATOM 983 N N . THR A 1 123 ? -16.617 -3.552 0.867 1.00 84.44 123 THR A N 1
ATOM 984 C CA . THR A 1 123 ? 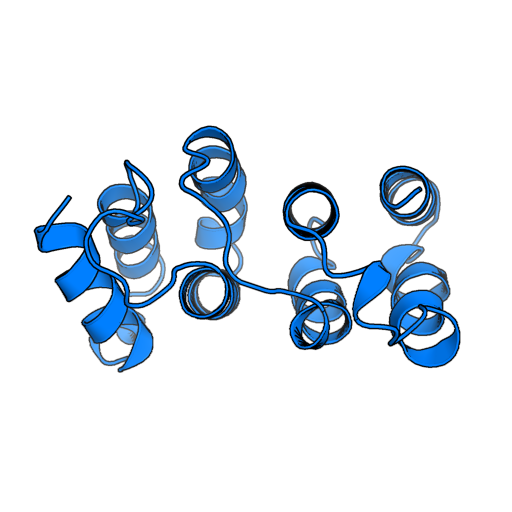-17.379 -3.258 2.093 1.00 84.44 123 THR A CA 1
ATOM 985 C C . THR A 1 123 ? -17.607 -4.508 2.953 1.00 84.44 123 THR A C 1
ATOM 987 O O . THR A 1 123 ? -17.686 -4.408 4.175 1.00 84.44 123 THR A O 1
ATOM 990 N N . GLY A 1 124 ? -17.667 -5.695 2.337 1.00 85.44 124 GLY A N 1
ATOM 991 C CA . GLY A 1 124 ? -17.777 -6.976 3.045 1.00 85.44 124 GLY A CA 1
ATOM 992 C C . GLY A 1 124 ? -16.450 -7.530 3.577 1.00 85.44 124 GLY A C 1
ATOM 993 O O . GLY A 1 124 ? -16.449 -8.562 4.248 1.00 85.44 124 GLY A O 1
ATOM 994 N N . ASP A 1 125 ? -15.316 -6.890 3.280 1.00 90.06 125 ASP A N 1
ATOM 995 C CA . ASP A 1 125 ? -13.999 -7.362 3.703 1.00 90.06 125 ASP A CA 1
ATOM 996 C C . ASP A 1 125 ? -13.745 -7.027 5.183 1.00 90.06 125 ASP A C 1
ATOM 998 O O . ASP A 1 125 ? -13.957 -5.903 5.657 1.00 90.06 125 ASP A O 1
ATOM 1002 N N . ILE A 1 126 ? -13.246 -8.014 5.929 1.00 87.31 126 ILE A N 1
ATOM 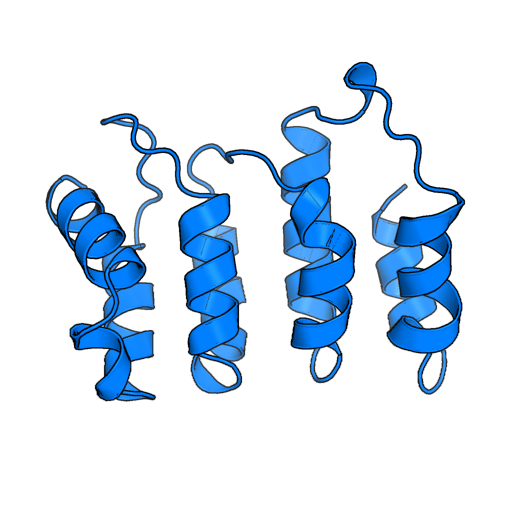1003 C CA . ILE A 1 126 ? -12.905 -7.872 7.351 1.00 87.31 126 ILE A CA 1
ATOM 1004 C C . ILE A 1 126 ? -11.811 -6.809 7.533 1.00 87.31 126 ILE A C 1
ATOM 1006 O O . ILE A 1 126 ? -11.858 -6.038 8.495 1.00 87.31 126 ILE A O 1
ATOM 1010 N N . ARG A 1 127 ? -10.864 -6.716 6.588 1.00 89.06 127 ARG A N 1
ATOM 1011 C CA . ARG A 1 127 ? -9.770 -5.730 6.600 1.00 89.06 127 ARG A CA 1
ATOM 1012 C C . ARG A 1 127 ? -10.303 -4.311 6.443 1.00 89.06 127 ARG A C 1
ATOM 1014 O O . ARG A 1 127 ? -9.912 -3.420 7.192 1.00 89.06 127 ARG A O 1
ATOM 1021 N N . TYR A 1 128 ? -11.253 -4.114 5.525 1.00 88.12 128 TYR A N 1
ATOM 1022 C CA . TYR A 1 128 ? -11.922 -2.825 5.345 1.00 88.12 128 TYR A CA 1
ATOM 1023 C C . TYR A 1 128 ? -12.674 -2.418 6.614 1.00 88.12 128 TYR A C 1
ATOM 1025 O O . TYR A 1 128 ? -12.476 -1.320 7.125 1.00 88.12 128 TYR A O 1
ATOM 1033 N N . SER A 1 129 ? -13.466 -3.331 7.180 1.00 86.88 129 SER A N 1
ATOM 1034 C CA . SER A 1 129 ? -14.221 -3.077 8.412 1.00 86.88 129 SER A CA 1
ATOM 1035 C C . SER A 1 129 ? -13.317 -2.702 9.592 1.00 86.88 129 SER A C 1
ATOM 1037 O O . SER A 1 129 ? -13.660 -1.817 10.379 1.00 86.88 129 SER A O 1
ATOM 1039 N N . ARG A 1 130 ? -12.154 -3.353 9.720 1.00 88.12 130 ARG A N 1
ATOM 1040 C CA . ARG A 1 130 ? -11.132 -3.017 10.720 1.00 88.12 130 ARG A CA 1
ATOM 1041 C C . ARG A 1 130 ? -10.596 -1.602 10.500 1.00 88.12 130 ARG A C 1
ATOM 104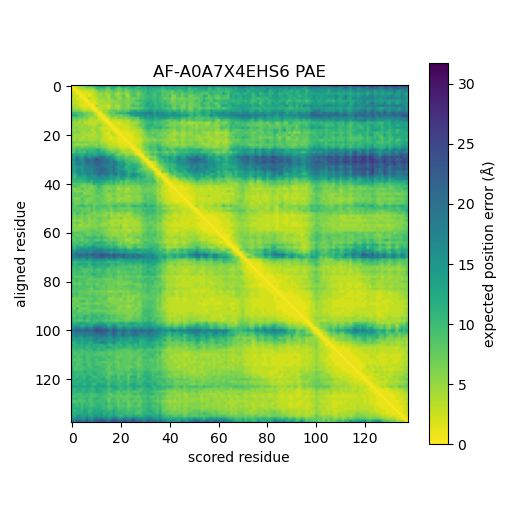3 O O . ARG A 1 130 ? -10.675 -0.781 11.411 1.00 88.12 130 ARG A O 1
ATOM 1050 N N . LEU A 1 131 ? -10.099 -1.306 9.299 1.00 85.88 131 LEU A N 1
ATOM 1051 C CA . LEU A 1 131 ? -9.496 -0.011 8.975 1.00 85.88 131 LEU A CA 1
ATOM 1052 C C . LEU A 1 131 ? -10.505 1.139 9.068 1.00 85.88 131 LEU A C 1
ATOM 1054 O O . LEU A 1 131 ? -10.170 2.189 9.599 1.00 85.88 131 LEU A O 1
ATOM 1058 N N . HIS A 1 132 ? -11.752 0.931 8.647 1.00 86.56 132 HIS A N 1
ATOM 1059 C CA . HIS A 1 132 ? -12.820 1.924 8.761 1.00 86.56 132 HIS A CA 1
ATOM 1060 C C . HIS A 1 132 ? -13.139 2.254 10.229 1.00 86.56 132 HIS A C 1
ATOM 1062 O O . HIS A 1 132 ? -13.366 3.409 10.581 1.00 86.56 132 HIS A O 1
ATOM 1068 N N . ARG A 1 133 ? -13.118 1.257 11.128 1.00 85.62 133 ARG A N 1
ATOM 1069 C CA . ARG A 1 133 ? -13.277 1.498 12.575 1.00 85.62 133 ARG A CA 1
ATOM 1070 C C . ARG A 1 133 ? -12.115 2.285 13.175 1.00 85.62 133 ARG A C 1
ATOM 1072 O O . ARG A 1 133 ? -12.344 3.033 14.121 1.00 85.62 133 ARG A O 1
ATOM 1079 N N . LEU A 1 134 ? -10.897 2.088 12.671 1.00 83.25 134 LEU A N 1
ATOM 1080 C CA . LEU A 1 134 ? -9.723 2.858 13.088 1.00 83.25 134 LEU A CA 1
ATOM 1081 C C . LEU A 1 134 ? -9.789 4.291 12.548 1.00 83.25 134 LEU A C 1
ATOM 1083 O O . LEU A 1 134 ? -9.567 5.224 13.309 1.00 83.25 134 LEU A O 1
ATOM 1087 N N . ALA A 1 135 ? -10.178 4.458 11.282 1.00 82.38 135 ALA A N 1
ATOM 1088 C CA . ALA A 1 135 ? -10.350 5.754 10.632 1.00 82.38 135 ALA A CA 1
ATOM 1089 C C . ALA A 1 135 ? -11.427 6.622 11.309 1.00 82.38 135 ALA A C 1
ATOM 1091 O O . ALA A 1 135 ? -11.274 7.827 11.449 1.00 82.38 135 ALA A O 1
ATOM 1092 N N . ALA A 1 136 ? -12.497 6.008 11.826 1.00 79.44 136 ALA A N 1
ATOM 1093 C CA . ALA A 1 136 ? -13.526 6.708 12.602 1.00 79.44 136 ALA A CA 1
ATOM 1094 C C . ALA A 1 136 ? -13.030 7.273 13.954 1.00 79.44 136 ALA A C 1
ATOM 1096 O O . ALA A 1 136 ? -13.802 7.915 14.665 1.00 79.44 136 ALA A O 1
ATOM 1097 N N . ARG A 1 137 ? -11.780 6.985 14.340 1.00 71.62 137 ARG A N 1
ATOM 1098 C CA . ARG A 1 137 ? -11.124 7.474 15.562 1.00 71.62 137 ARG A CA 1
ATOM 1099 C C . ARG A 1 137 ? -9.981 8.457 15.269 1.00 71.62 137 ARG A C 1
ATOM 1101 O O . ARG A 1 137 ? -9.274 8.807 16.214 1.00 71.62 137 ARG A O 1
ATOM 1108 N N . GLU A 1 138 ? -9.768 8.815 13.996 1.00 63.22 138 GLU A N 1
ATOM 1109 C CA . GLU A 1 138 ? -8.859 9.897 13.567 1.00 63.22 138 GLU A CA 1
ATOM 1110 C C . GLU A 1 138 ? -9.299 11.272 14.088 1.00 63.22 138 GLU A C 1
ATOM 1112 O O . GLU A 1 138 ? -10.520 11.486 14.281 1.00 63.22 138 GLU A O 1
#

Foldseek 3Di:
DLVVLLVQLVVDDNSCVPPVLCCLQPPDDPDVVCLDLVNLVSLLVSLLSNPPCNQVSCVSCVSSHAAHAADLVSLVSCLVVCLVPVPSSLSVCLHHHDLDQPRLHPCLCVSLVSNCVNPVVCVPPPSSVSNNVNNVRD

pLDDT: mean 77.14, std 10.55, range [51.38, 92.0]

Mean predicted aligned error: 8.01 Å

Solvent-accessible surface area (backbone atoms only — not 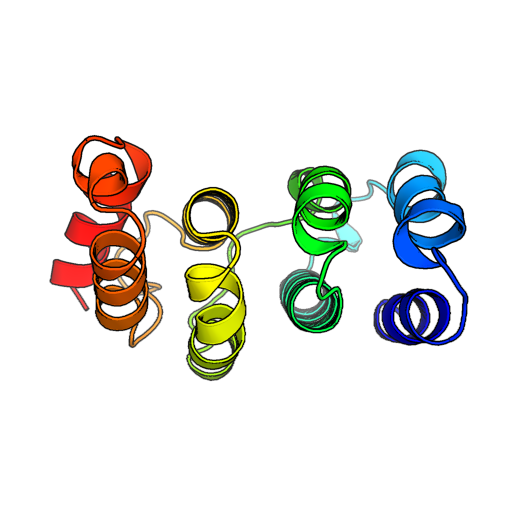comparable to full-atom values): 7897 Å² total; per-residue (Å²): 118,65,67,57,48,47,49,50,27,70,76,35,92,63,17,42,70,72,48,42,38,51,41,50,70,76,68,53,79,85,54,69,88,65,66,39,69,73,46,36,54,48,52,53,55,41,51,61,70,40,65,90,48,30,68,63,47,46,64,51,45,52,86,66,57,47,60,53,80,47,56,43,75,54,57,65,53,42,46,69,48,23,71,75,38,37,72,57,43,49,55,50,48,56,55,28,52,60,93,54,88,88,46,62,39,68,62,47,50,62,52,52,53,50,25,37,73,70,40,60,75,46,72,79,33,70,61,47,53,52,51,51,60,50,38,75,69,104

Radius of gyration: 14.89 Å; Cα contacts (8 Å, |Δi|>4): 168; chains: 1; bounding box: 38×26×38 Å